Protein AF-A0ABD5WTS0-F1 (afdb_monomer_lite)

Structure (mmCIF, N/CA/C/O backbone):
data_AF-A0ABD5WTS0-F1
#
_entry.id   AF-A0ABD5WTS0-F1
#
loop_
_atom_site.group_PDB
_atom_site.id
_atom_site.type_symbol
_atom_site.label_atom_id
_atom_site.label_alt_id
_atom_site.label_comp_id
_atom_site.label_asym_id
_atom_site.label_entity_id
_atom_site.label_seq_id
_atom_site.pdbx_PDB_ins_code
_atom_site.Cartn_x
_atom_site.Cartn_y
_atom_site.Cartn_z
_atom_site.occupancy
_atom_site.B_iso_or_equiv
_atom_site.auth_seq_id
_atom_site.auth_comp_id
_atom_site.auth_asym_id
_atom_site.auth_atom_id
_atom_site.pdbx_PDB_model_num
ATOM 1 N N . MET A 1 1 ? 10.967 12.798 6.039 1.00 61.91 1 MET A N 1
ATOM 2 C CA . MET A 1 1 ? 12.310 13.174 6.539 1.00 61.91 1 MET A CA 1
ATOM 3 C C . MET A 1 1 ? 13.385 12.211 6.037 1.00 61.91 1 MET A C 1
ATOM 5 O O . MET A 1 1 ? 14.253 12.663 5.308 1.00 61.91 1 MET A O 1
ATOM 9 N N . ALA A 1 2 ? 13.299 10.900 6.314 1.00 87.00 2 ALA A N 1
ATOM 10 C CA . ALA A 1 2 ? 14.307 9.925 5.864 1.00 87.00 2 ALA A CA 1
ATOM 11 C C . ALA A 1 2 ? 14.497 9.860 4.331 1.00 87.00 2 ALA A C 1
ATOM 13 O O . ALA A 1 2 ? 15.627 9.928 3.864 1.00 87.00 2 ALA A O 1
ATOM 14 N N . THR A 1 3 ? 13.413 9.814 3.544 1.00 90.50 3 THR A N 1
ATOM 15 C CA . THR A 1 3 ? 13.486 9.754 2.068 1.00 90.50 3 THR A CA 1
ATOM 16 C C . THR A 1 3 ? 14.185 10.970 1.462 1.00 90.50 3 THR A C 1
ATOM 18 O O . THR A 1 3 ? 15.009 10.817 0.572 1.00 90.50 3 THR A O 1
ATOM 21 N N . GLY A 1 4 ? 13.911 12.172 1.983 1.00 88.31 4 GLY A N 1
ATOM 22 C CA . GLY A 1 4 ? 14.563 13.400 1.519 1.00 88.31 4 GLY A CA 1
ATOM 23 C C . GLY A 1 4 ? 16.052 13.443 1.865 1.00 88.31 4 GLY A C 1
ATOM 24 O O . GLY A 1 4 ? 16.862 13.825 1.029 1.00 88.31 4 GLY A O 1
ATOM 25 N N . ALA A 1 5 ? 16.426 12.984 3.065 1.00 90.56 5 ALA A N 1
ATOM 26 C CA . ALA A 1 5 ? 17.831 12.863 3.453 1.00 90.56 5 ALA A CA 1
ATOM 27 C C . ALA A 1 5 ? 18.580 11.847 2.572 1.00 90.56 5 ALA A C 1
ATOM 29 O O . ALA A 1 5 ? 19.675 12.136 2.099 1.00 90.56 5 ALA A O 1
ATOM 30 N N . ALA A 1 6 ? 17.971 10.688 2.298 1.00 92.12 6 ALA A N 1
ATOM 31 C CA . ALA A 1 6 ? 18.538 9.693 1.391 1.00 92.12 6 ALA A CA 1
ATOM 32 C C . ALA A 1 6 ? 18.677 10.238 -0.039 1.00 92.12 6 ALA A C 1
ATOM 34 O O . ALA A 1 6 ? 19.710 10.039 -0.671 1.00 92.12 6 ALA A O 1
ATOM 35 N N . ALA A 1 7 ? 17.673 10.973 -0.527 1.00 91.75 7 ALA A N 1
ATOM 36 C CA . ALA A 1 7 ? 17.703 11.578 -1.852 1.00 91.75 7 ALA A CA 1
ATOM 37 C C . ALA A 1 7 ? 18.824 12.624 -1.988 1.00 91.75 7 ALA A C 1
ATOM 39 O O . ALA A 1 7 ? 19.522 12.628 -2.998 1.00 91.75 7 ALA A O 1
ATOM 40 N N . ALA A 1 8 ? 19.060 13.441 -0.955 1.00 91.31 8 ALA A N 1
ATOM 41 C CA . ALA A 1 8 ? 20.129 14.444 -0.941 1.00 91.31 8 ALA A CA 1
ATOM 42 C C . ALA A 1 8 ? 21.546 13.844 -1.011 1.00 91.31 8 ALA A C 1
ATOM 44 O O . ALA A 1 8 ? 22.468 14.504 -1.480 1.00 91.31 8 ALA A O 1
ATOM 45 N N . LEU A 1 9 ? 21.720 12.603 -0.547 1.00 93.69 9 LEU A N 1
ATOM 46 C CA . LEU A 1 9 ? 22.990 11.869 -0.600 1.00 93.69 9 LEU A CA 1
ATOM 47 C C . LEU A 1 9 ? 23.112 10.976 -1.844 1.00 93.69 9 LEU A C 1
ATOM 49 O O . LEU A 1 9 ? 24.156 10.365 -2.068 1.00 93.69 9 LEU A O 1
ATOM 53 N N . SER A 1 10 ? 22.042 10.856 -2.628 1.00 92.31 10 SER A N 1
ATOM 54 C CA . SER A 1 10 ? 21.986 9.970 -3.786 1.00 92.31 10 SER A CA 1
ATOM 55 C C . SER A 1 10 ? 22.434 10.680 -5.069 1.00 92.31 10 SER A C 1
ATOM 57 O O . SER A 1 10 ? 22.252 11.890 -5.192 1.00 92.31 10 SER A O 1
ATOM 59 N N . PRO A 1 11 ? 22.933 9.943 -6.077 1.00 95.38 11 PRO A N 1
ATOM 60 C CA . PRO A 1 11 ? 23.256 10.499 -7.393 1.00 95.38 11 PRO A CA 1
ATOM 61 C C . PRO A 1 11 ? 22.009 10.735 -8.275 1.00 95.38 11 PRO A C 1
ATOM 63 O O . PRO A 1 11 ? 22.113 10.732 -9.500 1.00 95.38 11 PRO A O 1
ATOM 66 N N . LEU A 1 12 ? 20.818 10.881 -7.684 1.00 93.94 12 LEU A N 1
ATOM 67 C CA . LEU A 1 12 ? 19.570 11.076 -8.423 1.00 93.94 12 LEU A CA 1
ATOM 68 C C . LEU A 1 12 ? 19.464 12.495 -8.985 1.00 93.94 12 LEU A C 1
ATOM 70 O O . LEU A 1 12 ? 19.932 13.464 -8.385 1.00 93.94 12 LEU A O 1
ATOM 74 N N . ALA A 1 13 ? 18.768 12.626 -10.115 1.00 95.69 13 ALA A N 1
ATOM 75 C CA . ALA A 1 13 ? 18.389 13.934 -10.624 1.00 95.69 13 ALA A CA 1
ATOM 76 C C . ALA A 1 13 ? 17.492 14.664 -9.597 1.00 95.69 13 ALA A C 1
ATOM 78 O O . ALA A 1 13 ? 16.657 14.024 -8.946 1.00 95.69 13 ALA A O 1
ATOM 79 N N . PRO A 1 14 ? 17.592 16.003 -9.465 1.00 93.75 14 PRO A N 1
ATOM 80 C CA . PRO A 1 14 ? 16.789 16.760 -8.501 1.00 93.75 14 PRO A CA 1
ATOM 81 C C . PRO A 1 14 ? 15.278 16.552 -8.663 1.00 93.75 14 PRO A C 1
ATOM 83 O O . PRO A 1 14 ? 14.543 16.527 -7.678 1.00 93.75 14 PRO A O 1
ATOM 86 N N . THR A 1 15 ? 14.811 16.368 -9.899 1.00 95.12 15 THR A N 1
ATOM 87 C CA . THR A 1 15 ? 13.405 16.088 -10.215 1.00 95.12 15 THR A CA 1
ATOM 88 C C . THR A 1 15 ? 12.934 14.769 -9.613 1.00 95.12 15 THR A C 1
ATOM 90 O O . THR A 1 15 ? 11.871 14.727 -8.995 1.00 95.12 15 THR A O 1
ATOM 93 N N . ASP A 1 16 ? 13.743 13.716 -9.720 1.00 94.12 16 ASP A N 1
ATOM 94 C CA . ASP A 1 16 ? 13.411 12.383 -9.211 1.00 94.12 16 ASP A CA 1
ATOM 95 C C . ASP A 1 16 ? 13.475 12.359 -7.682 1.00 94.12 16 ASP A C 1
ATOM 97 O O . ASP A 1 16 ? 12.587 11.820 -7.020 1.00 94.12 16 ASP A O 1
ATOM 101 N N . ALA A 1 17 ? 14.483 13.023 -7.110 1.00 94.94 17 ALA A N 1
ATOM 102 C CA . ALA A 1 17 ? 14.619 13.217 -5.670 1.00 94.94 17 ALA A CA 1
ATOM 103 C C . ALA A 1 17 ? 13.392 13.924 -5.065 1.00 94.94 17 ALA A C 1
ATOM 105 O O . ALA A 1 17 ? 12.843 13.477 -4.048 1.00 94.94 17 ALA A O 1
ATOM 106 N N . LEU A 1 18 ? 12.929 15.005 -5.704 1.00 94.50 18 LEU A N 1
ATOM 107 C CA . LEU A 1 18 ? 11.728 15.731 -5.291 1.00 94.50 18 LEU A CA 1
ATOM 108 C C . LEU A 1 18 ? 10.471 14.873 -5.446 1.00 94.50 18 LEU A C 1
ATOM 110 O O . LEU A 1 18 ? 9.673 14.799 -4.509 1.00 94.50 18 LEU A O 1
ATOM 114 N N . ALA A 1 19 ? 10.314 14.188 -6.581 1.00 94.69 19 ALA A N 1
ATOM 115 C CA . ALA A 1 19 ? 9.164 13.328 -6.842 1.00 94.69 19 ALA A CA 1
ATOM 116 C C . ALA A 1 19 ? 9.054 12.195 -5.811 1.00 94.69 19 ALA A C 1
ATOM 118 O O . ALA A 1 19 ? 7.988 11.996 -5.230 1.00 94.69 19 ALA A O 1
ATOM 119 N N . LEU A 1 20 ? 10.156 11.501 -5.512 1.00 93.12 20 LEU A N 1
ATOM 120 C CA . LEU A 1 20 ? 10.192 10.433 -4.507 1.00 93.12 20 LEU A CA 1
ATOM 121 C C . LEU A 1 20 ? 9.915 10.957 -3.096 1.00 93.12 20 LEU A C 1
ATOM 123 O O . LEU A 1 20 ? 9.205 10.313 -2.320 1.00 93.12 20 LEU A O 1
ATOM 127 N N . THR A 1 21 ? 10.434 12.138 -2.760 1.00 95.25 21 THR A N 1
ATOM 128 C CA . THR A 1 21 ? 10.180 12.765 -1.456 1.00 95.25 21 THR A CA 1
ATOM 129 C C . THR A 1 21 ? 8.706 13.140 -1.300 1.00 95.25 21 THR A C 1
ATOM 131 O O . THR A 1 21 ? 8.100 12.826 -0.271 1.00 95.25 21 THR A O 1
ATOM 134 N N . ALA A 1 22 ? 8.109 13.753 -2.325 1.00 95.62 22 ALA A N 1
ATOM 135 C CA . ALA A 1 22 ? 6.695 14.113 -2.338 1.00 95.62 22 ALA A CA 1
ATOM 136 C C . ALA A 1 22 ? 5.796 12.867 -2.307 1.00 95.62 22 ALA A C 1
ATOM 138 O O . ALA A 1 22 ? 4.889 12.784 -1.478 1.00 95.62 22 ALA A O 1
ATOM 139 N N . ALA A 1 23 ? 6.089 11.863 -3.137 1.00 94.25 23 ALA A N 1
ATOM 140 C CA . ALA A 1 23 ? 5.370 10.592 -3.149 1.00 94.25 23 ALA A CA 1
ATOM 141 C C . ALA A 1 23 ? 5.435 9.895 -1.784 1.00 94.25 23 ALA A C 1
ATOM 143 O O . ALA A 1 23 ? 4.421 9.417 -1.285 1.00 94.25 23 ALA A O 1
ATOM 144 N N . SER A 1 24 ? 6.600 9.898 -1.130 1.00 94.50 24 SER A N 1
ATOM 145 C CA . SER A 1 24 ? 6.756 9.349 0.217 1.00 94.50 24 SER A CA 1
ATOM 146 C C . SER A 1 24 ? 5.878 10.070 1.243 1.00 94.50 24 SER A C 1
ATOM 148 O O . SER A 1 24 ? 5.238 9.404 2.055 1.00 94.50 24 SER A O 1
ATOM 150 N N . ALA A 1 25 ? 5.796 11.404 1.197 1.00 95.56 25 ALA A N 1
ATOM 151 C CA . ALA A 1 25 ? 4.914 12.167 2.079 1.00 95.56 25 ALA A CA 1
ATOM 152 C C . ALA A 1 25 ? 3.431 11.844 1.826 1.00 95.56 25 ALA A C 1
ATOM 154 O O . ALA A 1 25 ? 2.677 11.619 2.774 1.00 95.56 25 ALA A O 1
ATOM 155 N N . LEU A 1 26 ? 3.026 11.749 0.556 1.00 95.94 26 LEU A N 1
ATOM 156 C CA . LEU A 1 26 ? 1.666 11.366 0.179 1.00 95.94 26 LEU A CA 1
ATOM 157 C C . LEU A 1 26 ? 1.319 9.952 0.654 1.00 95.94 26 LEU A C 1
ATOM 159 O O . LEU A 1 26 ? 0.237 9.748 1.194 1.00 95.94 26 LEU A O 1
ATOM 163 N N . LEU A 1 27 ? 2.238 8.992 0.529 1.00 95.69 27 LEU A N 1
ATOM 164 C CA . LEU A 1 27 ? 2.030 7.620 0.998 1.00 95.69 27 LEU A CA 1
ATOM 165 C C . LEU A 1 27 ? 1.894 7.527 2.522 1.00 95.69 27 LEU A C 1
ATOM 167 O O . LEU A 1 27 ? 1.158 6.670 3.004 1.00 95.69 27 LEU A O 1
ATOM 171 N N . VAL A 1 28 ? 2.541 8.412 3.289 1.00 96.31 28 VAL A N 1
ATOM 172 C CA . VAL A 1 28 ? 2.316 8.497 4.743 1.00 96.31 28 VAL A CA 1
ATOM 173 C C . VAL A 1 28 ? 0.873 8.908 5.034 1.00 96.31 28 VAL A C 1
ATOM 175 O O . VAL A 1 28 ? 0.212 8.255 5.838 1.00 96.31 28 VAL A O 1
ATOM 178 N N . VAL A 1 29 ? 0.362 9.938 4.352 1.00 96.94 29 VAL A N 1
ATOM 179 C CA . VAL A 1 29 ? -1.041 10.371 4.489 1.00 96.94 29 VAL A CA 1
ATOM 180 C C . VAL A 1 29 ? -2.001 9.275 4.018 1.00 96.94 29 VAL A C 1
ATOM 182 O O . VAL A 1 29 ? -3.004 8.988 4.662 1.00 96.94 29 VAL A O 1
ATOM 185 N N . ALA A 1 30 ? -1.684 8.613 2.911 1.00 97.31 30 ALA A N 1
ATOM 186 C CA . ALA A 1 30 ? -2.483 7.516 2.388 1.00 97.31 30 ALA A CA 1
ATOM 187 C C . ALA A 1 30 ? -2.549 6.349 3.394 1.00 97.31 30 ALA A C 1
ATOM 189 O O . ALA A 1 30 ? -3.625 5.818 3.669 1.00 97.31 30 ALA A O 1
ATOM 190 N N . GLY A 1 31 ? -1.414 6.006 4.010 1.00 97.31 31 GLY A N 1
ATOM 191 C CA . GLY A 1 31 ? -1.322 4.995 5.060 1.00 97.31 31 GLY A CA 1
ATOM 192 C C . GLY A 1 31 ? -2.149 5.347 6.297 1.00 97.31 31 GLY A C 1
ATOM 193 O O . GLY A 1 31 ? -2.890 4.498 6.791 1.00 97.31 31 GLY A O 1
ATOM 194 N N . THR A 1 32 ? -2.109 6.597 6.772 1.00 96.81 32 THR A N 1
ATOM 195 C CA . THR A 1 32 ? -2.931 7.002 7.928 1.00 96.81 32 THR A CA 1
ATOM 196 C C . THR A 1 32 ? -4.424 6.897 7.629 1.00 96.81 32 THR A C 1
ATOM 198 O O . THR A 1 32 ? -5.174 6.387 8.459 1.00 96.81 32 THR A O 1
ATOM 201 N N . VAL A 1 33 ? -4.861 7.296 6.432 1.00 97.62 33 VAL A N 1
ATOM 202 C CA . VAL A 1 33 ? -6.263 7.160 6.006 1.00 97.62 33 VAL A CA 1
ATOM 203 C C . VAL A 1 33 ? -6.669 5.6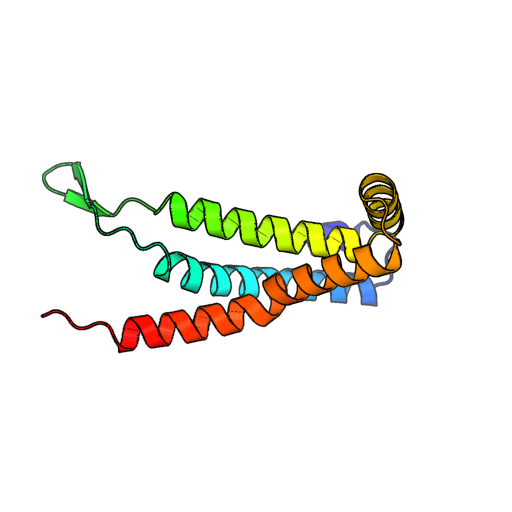87 5.880 1.00 97.62 33 VAL A C 1
ATOM 205 O O . VAL A 1 33 ? -7.748 5.303 6.333 1.00 97.62 33 VAL A O 1
ATOM 208 N N . LEU A 1 34 ? -5.800 4.835 5.329 1.00 97.88 34 LEU A N 1
ATOM 209 C CA . LEU A 1 34 ? -6.035 3.391 5.269 1.00 97.88 34 LEU A CA 1
ATOM 210 C C . LEU A 1 34 ? -6.204 2.789 6.675 1.00 97.88 34 LEU A C 1
ATOM 212 O O . LEU A 1 34 ? -7.108 1.980 6.893 1.00 97.88 34 LEU A O 1
ATOM 216 N N . ALA A 1 35 ? -5.381 3.217 7.638 1.00 96.75 35 ALA A N 1
ATOM 217 C CA . ALA A 1 35 ? -5.446 2.751 9.021 1.00 96.75 35 ALA A CA 1
ATOM 218 C C . ALA A 1 35 ? -6.802 3.046 9.683 1.00 96.75 35 ALA A C 1
ATOM 220 O O . ALA A 1 35 ? -7.284 2.218 10.456 1.00 96.75 35 ALA A O 1
ATOM 221 N N . VAL A 1 36 ? -7.447 4.172 9.348 1.00 95.44 36 VAL A N 1
ATOM 222 C CA . VAL A 1 36 ? -8.794 4.507 9.848 1.00 95.44 36 VAL A CA 1
ATOM 223 C C . VAL A 1 36 ? -9.798 3.427 9.453 1.00 95.44 36 VAL A C 1
ATOM 225 O O . VAL A 1 36 ? -10.487 2.885 10.315 1.00 95.44 36 VAL A O 1
ATOM 228 N N . GLY A 1 37 ? -9.856 3.055 8.170 1.00 94.94 37 GLY A N 1
ATOM 229 C CA . GLY A 1 37 ? -10.791 2.021 7.720 1.00 94.94 37 GLY A CA 1
ATOM 230 C C . GLY A 1 37 ? -10.469 0.637 8.280 1.00 94.94 37 GLY A C 1
ATOM 231 O O . GLY A 1 37 ? -11.382 -0.074 8.694 1.00 94.94 37 GLY A O 1
ATOM 232 N N . VAL A 1 38 ? -9.187 0.272 8.383 1.00 96.19 38 VAL A N 1
ATOM 233 C CA . VAL A 1 38 ? -8.784 -0.998 9.016 1.00 96.19 38 VAL A CA 1
ATOM 234 C C . VAL A 1 38 ? -9.175 -1.030 10.500 1.00 96.19 38 VAL A C 1
ATOM 236 O O . VAL A 1 38 ? -9.656 -2.052 10.987 1.00 96.19 38 VAL A O 1
ATOM 239 N N . GLY A 1 39 ? -9.029 0.088 11.215 1.00 93.94 39 GLY A N 1
ATOM 240 C CA . GLY A 1 39 ? -9.452 0.214 12.610 1.00 93.94 39 GLY A CA 1
ATOM 241 C C . GLY A 1 39 ? -10.960 0.030 12.789 1.00 93.94 39 GLY A C 1
ATOM 242 O O . GLY A 1 39 ? -11.383 -0.663 13.713 1.00 93.94 39 GLY A O 1
ATOM 243 N N . VAL A 1 40 ? -11.764 0.576 11.871 1.00 94.00 40 VAL A N 1
ATOM 244 C CA . VAL A 1 40 ? -13.225 0.386 11.863 1.00 94.00 40 VAL A CA 1
ATOM 245 C C . VAL A 1 40 ? -1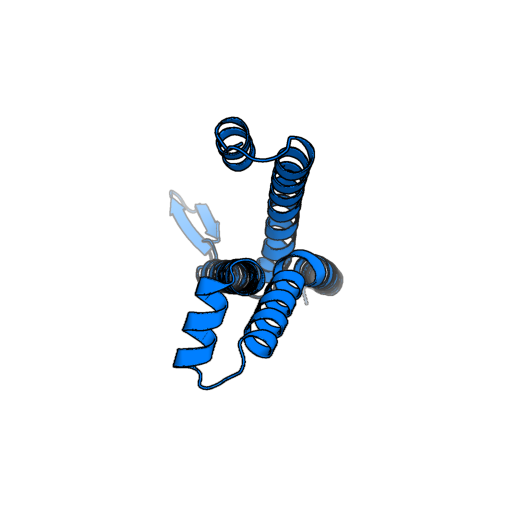3.614 -1.050 11.479 1.00 94.00 40 VAL A C 1
ATOM 247 O O . VAL A 1 40 ? -14.646 -1.539 11.931 1.00 94.00 40 VAL A O 1
ATOM 250 N N . LEU A 1 41 ? -12.796 -1.750 10.681 1.00 93.62 41 LEU A N 1
ATOM 251 C CA . LEU A 1 41 ? -13.035 -3.144 10.277 1.00 93.62 41 LEU A CA 1
ATOM 252 C C . LEU A 1 41 ? -12.763 -4.144 11.402 1.00 93.62 41 LEU A C 1
ATOM 254 O O . LEU A 1 41 ? -13.462 -5.149 11.511 1.00 93.62 41 LEU A O 1
ATOM 258 N N . PHE A 1 42 ? -11.785 -3.852 12.257 1.00 92.50 42 PHE A N 1
ATOM 259 C CA . PHE A 1 42 ? -11.407 -4.699 13.388 1.00 92.50 42 PHE A CA 1
ATOM 260 C C . PHE A 1 42 ? -11.555 -3.954 14.725 1.00 92.50 42 PHE A C 1
ATOM 262 O O . PHE A 1 42 ? -10.553 -3.782 15.443 1.00 92.50 42 PHE A O 1
ATOM 269 N N . PRO A 1 43 ? -12.780 -3.509 15.077 1.00 89.38 43 PRO A N 1
ATOM 270 C CA . PRO A 1 43 ? -13.013 -2.738 16.286 1.00 89.38 43 PRO A CA 1
ATOM 271 C C . PRO A 1 43 ? -12.791 -3.613 17.522 1.00 89.38 43 PRO A C 1
ATOM 273 O O . PRO A 1 43 ? -13.062 -4.815 17.524 1.00 89.38 43 PRO A O 1
ATOM 276 N N . ARG A 1 44 ? -12.300 -3.003 18.601 1.00 87.69 44 ARG A N 1
ATOM 277 C CA . ARG A 1 44 ? -12.141 -3.666 19.896 1.00 87.69 44 ARG A CA 1
ATOM 278 C C . ARG A 1 44 ? -12.955 -2.917 20.938 1.00 87.69 44 ARG A C 1
ATOM 280 O O . ARG A 1 44 ? -12.644 -1.775 21.244 1.00 87.69 44 ARG A O 1
ATOM 287 N N . PHE A 1 45 ? -13.970 -3.588 21.476 1.00 85.06 45 PHE A N 1
ATOM 288 C CA . PHE A 1 45 ? -14.896 -3.015 22.460 1.00 85.06 45 PHE A CA 1
ATOM 289 C C . PHE A 1 45 ? -14.572 -3.405 23.906 1.00 85.06 45 PHE A C 1
ATOM 291 O O . PHE A 1 45 ? -15.100 -2.811 24.834 1.00 85.06 45 PHE A O 1
ATOM 298 N N . GLY A 1 46 ? -13.692 -4.391 24.108 1.00 85.38 46 GLY A N 1
ATOM 299 C CA . GLY A 1 46 ? -13.291 -4.818 25.446 1.00 85.38 46 GLY A CA 1
ATOM 300 C C . GLY A 1 46 ? -12.410 -3.780 26.138 1.00 85.38 46 GLY A C 1
ATOM 301 O O . GLY A 1 46 ? -11.387 -3.359 25.584 1.00 85.38 46 GLY A O 1
ATOM 302 N N . THR A 1 47 ? -12.783 -3.425 27.359 1.00 87.81 47 THR A N 1
ATOM 303 C CA . THR A 1 47 ? -11.997 -2.593 28.266 1.00 87.81 47 THR A CA 1
ATOM 304 C C . THR A 1 47 ? -11.198 -3.456 29.239 1.00 87.81 47 THR A C 1
ATOM 306 O O . THR A 1 47 ? -11.500 -4.628 29.470 1.00 87.81 47 THR A O 1
ATOM 309 N N . VAL A 1 48 ? -10.115 -2.896 29.765 1.00 89.56 48 VAL A N 1
ATOM 310 C CA . VAL A 1 48 ? -9.350 -3.480 30.870 1.00 89.56 48 VAL A CA 1
ATOM 311 C C . VAL A 1 48 ? -9.166 -2.424 31.951 1.00 89.56 48 VAL A C 1
ATOM 313 O O . VAL A 1 48 ? -8.913 -1.257 31.639 1.00 89.56 48 VAL A O 1
ATOM 316 N N . GLU A 1 49 ? -9.297 -2.824 33.213 1.00 90.81 49 GLU A N 1
ATOM 317 C CA . GLU A 1 49 ? -9.018 -1.945 34.346 1.00 90.81 49 GLU A CA 1
ATOM 318 C C . GLU A 1 49 ? -7.502 -1.771 34.497 1.00 90.81 49 GLU A C 1
ATOM 320 O O . GLU A 1 49 ? -6.754 -2.746 34.578 1.00 90.81 49 GLU A O 1
ATOM 325 N N . VAL A 1 50 ? -7.040 -0.520 34.507 1.00 89.31 50 VAL A N 1
ATOM 326 C CA . VAL A 1 50 ? -5.613 -0.190 34.629 1.00 89.31 50 VAL A CA 1
ATOM 327 C C . VAL A 1 50 ? -5.264 0.185 36.069 1.00 89.31 50 VAL A C 1
ATOM 329 O O . VAL A 1 50 ? -4.286 -0.318 36.615 1.00 89.31 50 VAL A O 1
ATOM 332 N N . PHE A 1 51 ? -6.044 1.075 36.696 1.00 90.38 51 PHE A N 1
ATOM 333 C CA . PHE A 1 51 ? -5.839 1.494 38.089 1.00 90.38 51 PHE A CA 1
ATOM 334 C C . PHE A 1 51 ? -7.074 2.209 38.652 1.00 90.38 51 PHE A C 1
ATOM 336 O O . PHE A 1 51 ? -7.613 3.084 37.977 1.00 90.38 51 PHE A O 1
ATOM 343 N N . ARG A 1 52 ? -7.470 1.908 39.900 1.00 82.94 52 ARG A N 1
ATOM 344 C CA . ARG A 1 52 ? -8.577 2.570 40.632 1.00 82.94 52 ARG A CA 1
ATOM 345 C C . ARG A 1 52 ? -9.852 2.739 39.788 1.00 82.94 52 ARG A C 1
ATOM 347 O O . ARG A 1 52 ? -10.284 3.867 39.552 1.00 82.94 52 ARG A O 1
ATOM 354 N N . SER A 1 53 ? -10.426 1.637 39.307 1.00 86.00 53 SER A N 1
ATOM 355 C CA . SER A 1 53 ? -11.666 1.639 38.513 1.00 86.00 53 SER A CA 1
ATOM 356 C C . SER A 1 53 ? -11.578 2.445 37.210 1.00 86.00 53 SER A C 1
ATOM 358 O O . SER A 1 53 ? -12.593 2.864 36.657 1.00 86.00 53 SER A O 1
ATOM 360 N N . ARG A 1 54 ? -10.360 2.681 36.702 1.00 88.88 54 ARG A N 1
ATOM 361 C CA . ARG A 1 54 ? -10.136 3.309 35.400 1.00 88.88 54 ARG A CA 1
ATOM 362 C C . ARG A 1 54 ? -10.026 2.243 34.327 1.00 88.88 54 ARG A C 1
ATOM 364 O O . ARG A 1 54 ? -9.044 1.502 34.279 1.00 88.88 54 ARG A O 1
ATOM 371 N N . GLU A 1 55 ? -11.011 2.225 33.448 1.00 91.75 55 GLU A N 1
ATOM 372 C CA . GLU A 1 55 ? -11.063 1.339 32.295 1.00 91.75 55 GLU A CA 1
ATOM 373 C C . GLU A 1 55 ? -10.470 1.994 31.045 1.00 91.75 55 GLU A C 1
ATOM 375 O O . GLU A 1 55 ? -10.669 3.183 30.786 1.00 91.75 55 GLU A O 1
ATOM 380 N N . VAL A 1 56 ? -9.726 1.210 30.261 1.00 91.69 56 VAL A N 1
ATOM 381 C CA . VAL A 1 56 ? -9.188 1.627 28.960 1.00 91.69 56 VAL A CA 1
ATOM 382 C C . VAL A 1 56 ? -9.444 0.541 27.925 1.00 91.69 56 VAL A C 1
ATOM 384 O O . VAL A 1 56 ? -9.214 -0.644 28.166 1.00 91.69 56 VAL A O 1
ATOM 387 N N . THR A 1 57 ? -9.872 0.947 26.734 1.00 89.25 57 THR A N 1
ATOM 388 C CA . THR A 1 57 ? -9.957 0.072 25.566 1.00 89.25 57 THR A CA 1
ATOM 389 C C . THR A 1 57 ? -8.558 -0.162 25.009 1.00 89.25 57 THR A C 1
ATOM 391 O O . THR A 1 57 ? -7.896 0.750 24.513 1.00 89.25 57 THR A O 1
ATOM 394 N N . MET A 1 58 ? -8.077 -1.400 25.106 1.00 91.00 58 MET A N 1
ATOM 395 C CA . MET A 1 58 ? -6.771 -1.760 24.555 1.00 91.00 58 MET A CA 1
ATOM 396 C C . MET A 1 58 ? -6.770 -1.644 23.022 1.00 91.00 58 MET A C 1
ATOM 398 O O . MET A 1 58 ? -7.780 -1.961 22.389 1.00 91.00 58 MET A O 1
ATOM 402 N N . PRO A 1 59 ? -5.629 -1.310 22.392 1.00 88.75 59 PRO A N 1
ATOM 403 C CA . PRO A 1 59 ? -5.509 -1.338 20.939 1.00 88.75 59 PRO A CA 1
ATOM 404 C C . PRO A 1 59 ? -5.841 -2.717 20.345 1.00 88.75 59 PRO A C 1
ATOM 406 O O . PRO A 1 59 ? -5.575 -3.773 20.940 1.00 88.75 59 PRO A O 1
ATOM 409 N N . SER A 1 60 ? -6.427 -2.722 19.148 1.00 94.25 60 SER A N 1
ATOM 410 C CA . SER A 1 60 ? -6.751 -3.948 18.415 1.00 94.25 60 SER A CA 1
ATOM 411 C C . SER A 1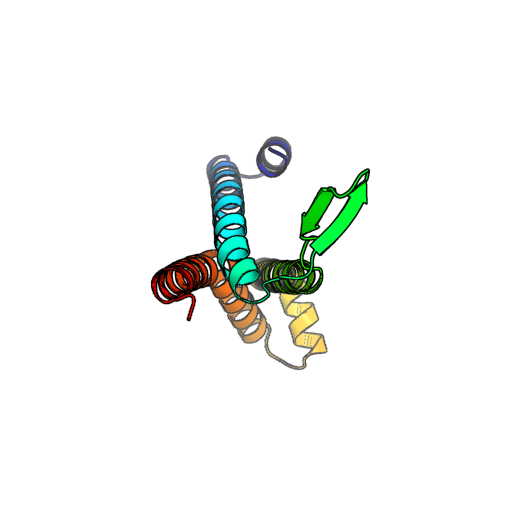 60 ? -5.491 -4.540 17.774 1.00 94.25 60 SER A C 1
ATOM 413 O O . SER A 1 60 ? -4.943 -3.987 16.821 1.00 94.25 60 SER A O 1
ATOM 415 N N . LYS A 1 61 ? -5.033 -5.695 18.280 1.00 94.62 61 LYS A N 1
ATOM 416 C CA . LYS A 1 61 ? -3.907 -6.441 17.684 1.00 94.62 61 LYS A CA 1
ATOM 417 C C . LYS A 1 61 ? -4.236 -6.914 16.263 1.00 94.62 61 LYS A C 1
ATOM 419 O O . LYS A 1 61 ? -3.356 -6.921 15.410 1.00 94.62 61 LYS A O 1
ATOM 424 N N . GLY A 1 62 ? -5.500 -7.269 16.014 1.00 95.25 62 GLY A N 1
ATOM 425 C CA . GLY A 1 62 ? -5.987 -7.663 14.691 1.00 95.25 62 GLY A CA 1
ATOM 426 C C . GLY A 1 62 ? -5.946 -6.508 13.693 1.00 95.25 62 GLY A C 1
ATOM 427 O O . GLY A 1 62 ? -5.430 -6.683 12.594 1.00 95.25 62 GLY A O 1
ATOM 428 N N . ALA A 1 63 ? -6.387 -5.310 14.101 1.00 95.38 63 ALA A N 1
ATOM 429 C CA . ALA A 1 63 ? -6.289 -4.116 13.259 1.00 95.38 63 ALA A CA 1
ATOM 430 C C . ALA A 1 63 ? -4.830 -3.788 12.914 1.00 95.38 63 ALA A C 1
ATOM 432 O O . ALA A 1 63 ? -4.515 -3.520 11.757 1.00 95.38 63 ALA A O 1
ATOM 433 N N . PHE A 1 64 ? -3.933 -3.864 13.905 1.00 96.25 64 PHE A N 1
ATOM 434 C CA . PHE A 1 64 ? -2.503 -3.664 13.680 1.00 96.25 64 PHE A CA 1
ATOM 435 C C . PHE A 1 64 ? -1.945 -4.677 12.674 1.00 96.25 64 PHE A C 1
ATOM 437 O O . PHE A 1 64 ? -1.354 -4.274 11.678 1.00 96.25 64 PHE A O 1
ATOM 444 N N . ALA A 1 65 ? -2.191 -5.974 12.882 1.00 97.69 65 ALA A N 1
ATOM 445 C CA . ALA A 1 65 ? -1.707 -7.022 11.987 1.00 97.69 65 ALA A CA 1
ATOM 446 C C . ALA A 1 65 ? -2.243 -6.856 10.555 1.00 97.69 65 ALA A C 1
ATOM 448 O O . ALA A 1 65 ? -1.468 -6.919 9.602 1.00 97.69 65 ALA A O 1
ATOM 449 N N . ALA A 1 66 ? -3.542 -6.588 10.394 1.00 97.31 66 ALA A N 1
ATOM 450 C CA . ALA A 1 66 ? -4.155 -6.376 9.086 1.00 97.31 66 ALA A CA 1
ATOM 451 C C . ALA A 1 66 ? -3.564 -5.152 8.366 1.00 97.31 66 ALA A C 1
ATOM 453 O O . ALA A 1 66 ? -3.223 -5.236 7.186 1.00 97.31 66 ALA A O 1
ATOM 454 N N . TYR A 1 67 ? -3.383 -4.038 9.080 1.00 97.75 67 TYR A N 1
ATOM 455 C CA . TYR A 1 67 ? -2.759 -2.835 8.534 1.00 97.75 67 TYR A CA 1
ATOM 456 C C . TYR A 1 67 ? -1.304 -3.087 8.120 1.00 97.75 67 TYR A C 1
ATOM 458 O O . TYR A 1 67 ? -0.906 -2.735 7.010 1.00 97.75 67 TYR A O 1
ATOM 466 N N . SER A 1 68 ? -0.521 -3.752 8.974 1.00 98.25 68 SER A N 1
ATOM 467 C CA . SER A 1 68 ? 0.868 -4.104 8.677 1.00 98.25 68 SER A CA 1
ATOM 468 C C . SER A 1 68 ? 0.986 -5.020 7.461 1.00 98.25 68 SER A C 1
ATOM 470 O O . SER A 1 68 ? 1.843 -4.781 6.615 1.00 98.25 68 SER A O 1
ATOM 472 N N . LEU A 1 69 ? 0.121 -6.031 7.334 1.00 98.19 69 LEU A N 1
ATOM 473 C CA . LEU A 1 69 ? 0.103 -6.922 6.171 1.00 98.19 69 LEU A CA 1
ATOM 474 C C . LEU A 1 69 ? -0.282 -6.180 4.889 1.00 98.19 69 LEU A C 1
ATOM 476 O O . LEU A 1 69 ? 0.341 -6.406 3.854 1.00 98.19 69 LEU A O 1
ATOM 480 N N . ALA A 1 70 ? -1.257 -5.269 4.955 1.00 97.62 70 ALA A N 1
ATOM 481 C CA . ALA A 1 70 ? -1.632 -4.444 3.812 1.00 97.62 70 ALA A CA 1
ATOM 482 C C . ALA A 1 70 ? -0.457 -3.569 3.352 1.00 97.62 70 ALA A C 1
ATOM 484 O O . ALA A 1 70 ? -0.098 -3.599 2.175 1.00 97.62 70 ALA A O 1
ATOM 485 N N . LEU A 1 71 ? 0.191 -2.851 4.277 1.00 97.94 71 LEU A N 1
ATOM 486 C CA . LEU A 1 71 ? 1.367 -2.036 3.965 1.00 97.94 71 LEU A CA 1
ATOM 487 C C . LEU A 1 71 ? 2.529 -2.869 3.426 1.00 97.94 71 LEU A C 1
ATOM 489 O O . LEU A 1 71 ? 3.173 -2.457 2.463 1.00 97.94 71 LEU A O 1
ATOM 493 N N . LEU A 1 72 ? 2.792 -4.033 4.024 1.00 98.12 72 LEU A N 1
ATOM 494 C CA . LEU A 1 72 ? 3.847 -4.929 3.566 1.00 98.12 72 LEU A CA 1
ATOM 495 C C . LEU A 1 72 ? 3.555 -5.418 2.145 1.00 98.12 72 LEU A C 1
ATOM 497 O O . LEU A 1 72 ? 4.429 -5.335 1.289 1.00 98.12 72 LEU A O 1
ATOM 501 N N . GLY A 1 73 ? 2.325 -5.857 1.869 1.00 97.69 73 GLY A N 1
ATOM 502 C CA . GLY A 1 73 ? 1.908 -6.288 0.537 1.00 97.69 73 GLY A CA 1
ATOM 503 C C . GLY A 1 73 ? 2.018 -5.171 -0.503 1.00 97.69 73 GLY A C 1
ATOM 504 O O . GLY A 1 73 ? 2.559 -5.393 -1.584 1.00 97.69 73 GLY A O 1
A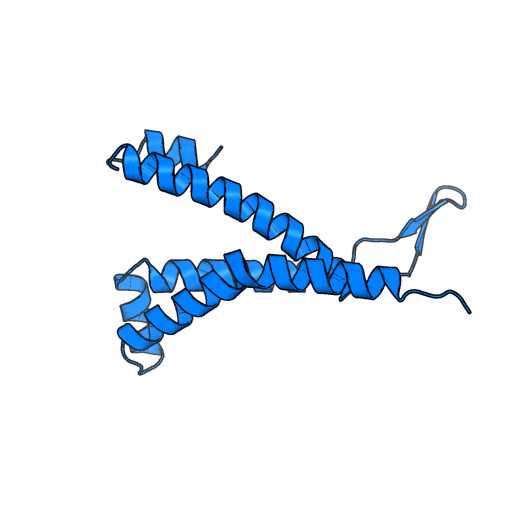TOM 505 N N . GLY A 1 74 ? 1.579 -3.956 -0.165 1.00 97.75 74 GLY A N 1
ATOM 506 C CA . GLY A 1 74 ? 1.714 -2.785 -1.033 1.00 97.75 74 GLY A CA 1
ATOM 507 C C . GLY A 1 74 ? 3.172 -2.388 -1.281 1.00 97.75 74 GLY A C 1
ATOM 508 O O . GLY A 1 74 ? 3.556 -2.137 -2.421 1.00 97.75 74 GLY A O 1
ATOM 509 N N . GLY A 1 75 ? 3.999 -2.378 -0.232 1.00 96.81 75 GLY A N 1
ATOM 510 C CA . GLY A 1 75 ? 5.421 -2.036 -0.309 1.00 96.81 75 GLY A CA 1
ATOM 511 C C . GLY A 1 75 ? 6.243 -3.068 -1.082 1.00 96.81 75 GLY A C 1
ATOM 512 O O . GLY A 1 75 ? 7.037 -2.698 -1.946 1.00 96.81 75 GLY A O 1
ATOM 513 N N . VAL A 1 76 ? 6.012 -4.361 -0.835 1.00 97.06 76 VAL A N 1
ATOM 514 C CA . VAL A 1 76 ? 6.614 -5.455 -1.614 1.00 97.06 76 VAL A CA 1
ATOM 515 C C . VAL A 1 76 ? 6.141 -5.388 -3.063 1.00 97.06 76 VAL A C 1
ATOM 517 O O . VAL A 1 76 ? 6.966 -5.471 -3.968 1.00 97.06 76 VAL A O 1
ATOM 520 N N . GLY A 1 77 ? 4.846 -5.162 -3.302 1.00 97.56 77 GLY A N 1
ATOM 521 C CA . GLY A 1 77 ? 4.307 -4.972 -4.648 1.00 97.56 77 GLY A CA 1
ATOM 522 C C . GLY A 1 77 ? 5.001 -3.830 -5.395 1.00 97.56 77 GLY A C 1
ATOM 523 O O . GLY A 1 77 ? 5.433 -4.012 -6.534 1.00 97.56 77 GLY A O 1
ATOM 524 N N . ALA A 1 78 ? 5.198 -2.687 -4.732 1.00 96.75 78 ALA A N 1
ATOM 525 C CA . ALA A 1 78 ? 5.899 -1.538 -5.302 1.00 96.75 78 ALA A CA 1
ATOM 526 C C . ALA A 1 78 ? 7.364 -1.864 -5.628 1.00 96.75 78 ALA A C 1
ATOM 528 O O . ALA A 1 78 ? 7.838 -1.538 -6.717 1.00 96.75 78 ALA A O 1
ATOM 529 N N . MET A 1 79 ? 8.065 -2.551 -4.720 1.00 96.00 79 MET A N 1
ATOM 530 C CA . MET A 1 79 ? 9.446 -2.992 -4.932 1.00 96.00 79 MET A CA 1
ATOM 531 C C . MET A 1 79 ? 9.552 -3.931 -6.138 1.00 96.00 79 MET A C 1
ATOM 533 O O . MET A 1 79 ? 10.382 -3.708 -7.015 1.00 96.00 79 MET A O 1
ATOM 537 N N . VAL A 1 80 ? 8.686 -4.942 -6.212 1.00 97.00 80 VAL A N 1
ATOM 538 C CA . VAL A 1 80 ? 8.639 -5.905 -7.319 1.00 97.00 80 VAL A CA 1
ATOM 539 C C . VAL A 1 80 ? 8.328 -5.205 -8.645 1.00 97.00 80 VAL A C 1
ATOM 541 O O . VAL A 1 80 ? 8.910 -5.538 -9.670 1.00 97.00 80 VAL A O 1
ATOM 544 N N . ALA A 1 81 ? 7.445 -4.207 -8.652 1.00 97.25 81 ALA A N 1
ATOM 545 C CA . ALA A 1 81 ? 7.113 -3.465 -9.865 1.00 97.25 81 ALA A CA 1
ATOM 546 C C . ALA A 1 81 ? 8.268 -2.579 -10.364 1.00 97.25 81 ALA A C 1
ATOM 548 O O . ALA A 1 81 ? 8.497 -2.471 -11.576 1.00 97.25 81 ALA A O 1
ATOM 549 N N . ALA A 1 82 ? 8.985 -1.941 -9.437 1.00 95.00 82 ALA A N 1
ATOM 550 C CA . ALA A 1 82 ? 9.999 -0.934 -9.739 1.00 95.00 82 ALA A CA 1
ATOM 551 C C . ALA A 1 82 ? 11.403 -1.520 -9.959 1.00 95.00 82 ALA A C 1
ATOM 553 O O . ALA A 1 82 ? 12.157 -0.990 -10.773 1.00 95.00 82 ALA A O 1
ATOM 554 N N . VAL A 1 83 ? 11.757 -2.607 -9.267 1.00 96.00 83 VAL A N 1
ATOM 555 C CA . VAL A 1 83 ? 13.116 -3.165 -9.258 1.00 96.00 83 VAL A CA 1
ATOM 556 C C . VAL A 1 83 ? 13.178 -4.417 -10.129 1.00 96.00 83 VAL A C 1
ATOM 558 O O . VAL A 1 83 ? 12.763 -5.504 -9.731 1.00 96.00 83 VAL A O 1
ATOM 561 N N . GLU A 1 84 ? 13.730 -4.270 -11.332 1.00 95.00 84 GLU A N 1
ATOM 562 C CA . GLU A 1 84 ? 13.785 -5.335 -12.340 1.00 95.00 84 GLU A CA 1
ATOM 563 C C . GLU A 1 84 ? 14.447 -6.643 -11.857 1.00 95.00 84 GLU A C 1
ATOM 565 O O . GLU A 1 84 ? 13.820 -7.692 -12.018 1.00 95.00 84 GLU A O 1
ATOM 570 N N . PRO A 1 85 ? 15.617 -6.631 -11.187 1.00 96.75 85 PRO A N 1
ATOM 571 C CA . PRO A 1 85 ? 16.208 -7.861 -10.652 1.00 96.75 85 PRO A CA 1
ATOM 572 C C . PRO A 1 85 ? 15.299 -8.609 -9.666 1.00 96.75 85 PRO A C 1
ATOM 574 O O . PRO A 1 85 ? 15.280 -9.839 -9.645 1.00 96.75 85 PRO A O 1
ATOM 577 N N . VAL A 1 86 ? 14.513 -7.876 -8.869 1.00 96.12 86 VAL A N 1
ATOM 578 C CA . VAL A 1 86 ? 13.566 -8.468 -7.911 1.00 96.12 86 VAL A CA 1
ATOM 579 C C . VAL A 1 86 ? 12.411 -9.125 -8.661 1.00 96.12 86 VAL A C 1
ATOM 581 O O . VAL A 1 86 ? 12.053 -10.262 -8.359 1.00 96.12 86 VAL A O 1
ATOM 584 N N . ALA A 1 87 ? 11.863 -8.454 -9.676 1.00 96.12 87 ALA A N 1
ATOM 585 C CA . ALA A 1 87 ? 10.826 -9.031 -10.526 1.00 96.12 87 ALA A CA 1
ATOM 586 C C . ALA A 1 87 ? 11.301 -10.291 -11.260 1.00 96.12 87 ALA A C 1
ATOM 588 O O . ALA A 1 87 ? 10.550 -11.261 -11.351 1.00 96.12 87 ALA A O 1
ATOM 589 N N . GLY A 1 88 ? 12.537 -10.281 -11.768 1.00 95.75 88 GLY A N 1
ATOM 590 C CA . GLY A 1 88 ? 13.148 -11.426 -12.440 1.00 95.75 88 GLY A CA 1
ATOM 591 C C . GLY A 1 88 ? 13.295 -12.627 -11.506 1.00 95.75 88 GLY A C 1
ATOM 592 O O . GLY A 1 88 ? 12.886 -13.731 -11.861 1.00 95.75 88 GLY A O 1
ATOM 593 N N . LEU A 1 89 ? 13.785 -12.406 -10.280 1.00 96.25 89 LEU A N 1
ATOM 594 C CA . LEU A 1 89 ? 13.890 -13.450 -9.256 1.00 96.25 89 LEU A CA 1
ATOM 595 C C . LEU A 1 89 ? 12.519 -14.037 -8.895 1.00 96.25 89 LEU A C 1
ATOM 597 O O . LEU A 1 89 ? 12.349 -15.255 -8.885 1.00 96.25 89 LEU A O 1
ATOM 601 N N . VAL A 1 90 ? 11.532 -13.180 -8.623 1.00 95.88 90 VAL A N 1
ATOM 602 C CA . VAL A 1 90 ? 10.171 -13.620 -8.281 1.00 95.88 90 VAL A CA 1
ATOM 603 C C . VAL A 1 90 ? 9.535 -14.378 -9.447 1.00 95.88 90 VAL A C 1
ATOM 605 O O . VAL A 1 90 ? 8.921 -15.419 -9.225 1.00 95.88 90 VAL A O 1
ATOM 608 N N . GLY A 1 91 ? 9.719 -13.908 -10.684 1.00 96.56 91 GLY A N 1
ATOM 609 C CA . GLY A 1 91 ? 9.242 -14.595 -11.886 1.00 96.56 91 GLY A CA 1
ATOM 610 C C . GLY A 1 91 ? 9.861 -15.978 -12.059 1.00 96.56 91 GLY A C 1
ATOM 611 O O . GLY A 1 91 ? 9.136 -16.944 -12.289 1.00 96.56 91 GLY A O 1
ATOM 612 N N . ALA A 1 92 ? 11.176 -16.099 -11.859 1.00 96.88 92 ALA A N 1
ATOM 613 C CA . ALA A 1 92 ? 11.876 -17.379 -11.926 1.00 96.88 92 ALA A CA 1
ATOM 614 C C . ALA A 1 92 ? 11.384 -18.372 -10.859 1.00 96.88 92 ALA A C 1
ATOM 616 O O . ALA A 1 92 ? 11.140 -19.533 -11.177 1.00 96.88 92 ALA A O 1
ATOM 617 N N . LEU A 1 93 ? 11.186 -17.916 -9.616 1.00 96.81 93 LEU A N 1
ATOM 618 C CA . LEU A 1 93 ? 10.683 -18.758 -8.522 1.00 96.81 93 LEU A CA 1
ATOM 619 C C . LEU A 1 93 ? 9.217 -19.167 -8.712 1.00 96.81 93 LEU A C 1
ATOM 621 O O . LEU A 1 93 ? 8.838 -20.279 -8.351 1.00 96.81 93 LEU A O 1
ATOM 625 N N . ALA A 1 94 ? 8.392 -18.278 -9.266 1.00 95.56 94 ALA A N 1
ATOM 626 C CA . ALA A 1 94 ? 6.973 -18.530 -9.494 1.00 95.56 94 ALA A CA 1
ATOM 627 C C . ALA A 1 94 ? 6.687 -19.278 -10.810 1.00 95.56 94 ALA A C 1
ATOM 629 O O . ALA A 1 94 ? 5.563 -19.730 -11.013 1.00 95.56 94 ALA A O 1
ATOM 630 N N . GLY A 1 95 ? 7.666 -19.385 -11.716 1.00 96.38 95 GLY A N 1
ATOM 631 C CA . GLY A 1 95 ? 7.464 -19.937 -13.059 1.00 96.38 95 GLY A CA 1
ATOM 632 C C . GLY A 1 95 ? 6.611 -19.037 -13.960 1.00 96.38 95 GLY A C 1
ATOM 633 O O . GLY A 1 95 ? 5.900 -19.528 -14.834 1.00 96.38 95 GLY A O 1
ATOM 634 N N . VAL A 1 96 ? 6.646 -17.720 -13.738 1.00 96.81 96 VAL A N 1
ATOM 635 C CA . VAL A 1 96 ? 5.812 -16.729 -14.434 1.00 96.81 96 VAL A CA 1
ATOM 636 C C . VAL A 1 96 ? 6.696 -15.654 -15.068 1.00 96.81 96 VAL A C 1
ATOM 638 O O . VAL A 1 96 ? 7.783 -15.351 -14.579 1.00 96.81 96 VAL A O 1
ATOM 641 N N . SER A 1 97 ? 6.241 -15.048 -16.168 1.00 97.19 97 SER A N 1
ATOM 642 C CA . SER A 1 97 ? 7.004 -13.987 -16.827 1.00 97.19 97 SER A CA 1
ATOM 643 C C . SER A 1 97 ? 7.202 -12.766 -15.919 1.00 97.19 97 SER A C 1
ATOM 645 O O . SER A 1 97 ? 6.306 -12.347 -15.180 1.00 97.19 97 SER A O 1
ATOM 647 N N . GLN A 1 98 ? 8.378 -12.141 -16.032 1.00 96.06 98 GLN A N 1
ATOM 648 C CA . GLN A 1 98 ? 8.729 -10.926 -15.293 1.00 96.06 98 GLN A CA 1
ATOM 649 C C . GLN A 1 98 ? 7.698 -9.804 -15.498 1.00 96.06 98 GLN A C 1
ATOM 651 O O . GLN A 1 98 ? 7.396 -9.056 -14.572 1.00 96.06 98 GLN A O 1
ATOM 656 N N . VAL A 1 99 ? 7.120 -9.700 -16.700 1.00 97.25 99 VAL A N 1
ATOM 657 C CA . VAL A 1 99 ? 6.090 -8.699 -17.018 1.00 97.25 99 VAL A CA 1
ATOM 658 C C . VAL A 1 99 ? 4.854 -8.886 -16.141 1.00 97.25 99 VAL A C 1
ATOM 660 O O . VAL A 1 99 ? 4.396 -7.925 -15.528 1.00 97.25 99 VAL A O 1
ATOM 663 N N . VAL A 1 100 ? 4.342 -10.114 -16.029 1.00 97.44 100 VAL A N 1
ATOM 664 C CA . VAL A 1 100 ? 3.164 -10.409 -15.199 1.00 97.44 100 VAL A CA 1
ATOM 665 C C . VAL A 1 100 ? 3.453 -10.092 -13.733 1.00 97.44 100 VAL A C 1
ATOM 667 O O . VAL A 1 100 ? 2.644 -9.442 -13.077 1.00 97.44 100 VAL A O 1
ATOM 670 N N . VAL A 1 101 ? 4.634 -10.467 -13.240 1.00 97.38 101 VAL A N 1
ATOM 671 C CA . VAL A 1 101 ? 5.065 -10.177 -11.866 1.00 97.38 101 VAL A CA 1
ATOM 672 C C . VAL A 1 101 ? 5.084 -8.671 -11.582 1.00 97.38 101 VAL A C 1
ATOM 674 O O . VAL A 1 101 ? 4.548 -8.232 -10.562 1.00 97.38 101 VAL A O 1
ATOM 677 N N . ARG A 1 102 ? 5.630 -7.860 -12.497 1.00 97.75 102 ARG A N 1
ATOM 678 C CA . ARG A 1 102 ? 5.655 -6.394 -12.349 1.00 97.75 102 ARG A CA 1
ATOM 679 C C . ARG A 1 102 ? 4.259 -5.785 -12.389 1.00 97.75 102 ARG A C 1
ATOM 681 O O . ARG A 1 102 ? 3.978 -4.888 -11.600 1.00 97.75 102 ARG A O 1
ATOM 688 N N . VAL A 1 103 ? 3.384 -6.277 -13.268 1.00 98.25 103 VAL A N 1
ATOM 689 C CA . VAL A 1 103 ? 1.994 -5.804 -13.369 1.00 98.25 103 VAL A CA 1
ATOM 690 C C . VAL A 1 103 ? 1.226 -6.109 -12.086 1.00 98.25 103 VAL A C 1
ATOM 692 O O . VAL A 1 103 ? 0.582 -5.216 -11.540 1.00 98.25 103 VAL A O 1
ATOM 695 N N . VAL A 1 104 ? 1.332 -7.332 -11.564 1.00 97.81 104 VAL A N 1
ATOM 696 C CA . VAL A 1 104 ? 0.668 -7.725 -10.312 1.00 97.81 104 VAL A CA 1
ATOM 697 C C . VAL A 1 104 ? 1.221 -6.931 -9.128 1.00 97.81 104 VAL A C 1
ATOM 699 O O . VAL A 1 104 ? 0.444 -6.394 -8.338 1.00 97.81 104 VAL A O 1
ATOM 702 N N . GLY A 1 105 ? 2.546 -6.788 -9.029 1.00 97.75 105 GLY A N 1
ATOM 703 C CA . GLY A 1 105 ? 3.178 -5.965 -7.997 1.00 97.75 105 GLY A CA 1
ATOM 704 C C . GLY A 1 105 ? 2.721 -4.504 -8.061 1.00 97.75 105 GLY A C 1
ATOM 705 O O . GLY A 1 105 ? 2.352 -3.921 -7.041 1.00 97.75 105 GLY A O 1
ATOM 706 N N . GLY A 1 106 ? 2.657 -3.933 -9.266 1.00 98.06 106 GLY A N 1
ATOM 707 C CA . GLY A 1 106 ? 2.209 -2.560 -9.490 1.00 98.06 106 GLY A CA 1
ATOM 708 C C . GLY A 1 106 ? 0.736 -2.374 -9.138 1.00 98.06 106 GLY A C 1
ATOM 709 O O . GLY A 1 106 ? 0.383 -1.412 -8.459 1.00 98.06 106 GLY A O 1
ATOM 710 N N . ALA A 1 107 ? -0.116 -3.330 -9.515 1.00 98.31 107 ALA A N 1
ATOM 711 C CA . ALA A 1 107 ? -1.520 -3.339 -9.129 1.00 98.31 107 ALA A CA 1
ATOM 712 C C . ALA A 1 107 ? -1.674 -3.381 -7.603 1.00 98.31 107 ALA A C 1
ATOM 714 O O . ALA A 1 107 ? -2.423 -2.581 -7.051 1.00 98.31 107 ALA A O 1
ATOM 715 N N . MET A 1 108 ? -0.916 -4.233 -6.906 1.00 98.06 108 MET A N 1
ATOM 716 C CA . MET A 1 108 ? -0.906 -4.282 -5.439 1.00 98.06 108 MET A CA 1
ATOM 717 C C . MET A 1 108 ? -0.464 -2.956 -4.808 1.00 98.06 108 MET A C 1
ATOM 719 O O . MET A 1 108 ? -1.098 -2.485 -3.862 1.00 98.06 108 MET A O 1
ATOM 723 N N . ALA A 1 109 ? 0.579 -2.324 -5.348 1.00 97.88 109 ALA A N 1
ATOM 724 C CA . ALA A 1 109 ? 1.051 -1.024 -4.882 1.00 97.88 109 ALA A CA 1
ATOM 725 C C . ALA A 1 109 ? -0.013 0.069 -5.049 1.00 97.88 109 ALA A C 1
ATOM 727 O O . ALA A 1 109 ? -0.271 0.826 -4.116 1.00 97.88 109 ALA A O 1
ATOM 728 N N . VAL A 1 110 ? -0.671 0.127 -6.210 1.00 98.06 110 VAL A N 1
ATOM 729 C CA . VAL A 1 110 ? -1.749 1.090 -6.492 1.00 98.06 110 VAL A CA 1
ATOM 730 C C . VAL A 1 110 ? -2.971 0.817 -5.614 1.00 98.06 110 VAL A C 1
ATOM 732 O O . VAL A 1 110 ? -3.563 1.748 -5.061 1.00 98.06 110 VAL A O 1
ATOM 735 N N . LEU A 1 111 ? -3.330 -0.456 -5.440 1.00 98.31 111 LEU A N 1
ATOM 736 C CA . LEU A 1 111 ? -4.440 -0.865 -4.588 1.00 98.31 111 LEU A CA 1
ATOM 737 C C . LEU A 1 111 ? -4.222 -0.434 -3.141 1.00 98.31 111 LEU A C 1
ATOM 739 O O . LEU A 1 111 ? -5.152 0.071 -2.530 1.00 98.31 111 LEU A O 1
ATOM 743 N N . VAL A 1 112 ? -3.018 -0.575 -2.590 1.00 97.88 112 VAL A N 1
ATOM 744 C CA . VAL A 1 112 ? -2.746 -0.204 -1.192 1.00 97.88 112 VAL A CA 1
ATOM 745 C C . VAL A 1 112 ? -2.427 1.285 -1.033 1.00 97.88 112 VAL A C 1
ATOM 747 O O . VAL A 1 112 ? -2.852 1.898 -0.059 1.00 97.88 112 VAL A O 1
ATOM 750 N N . GLY A 1 113 ? -1.681 1.878 -1.963 1.00 97.12 113 GLY A N 1
ATOM 751 C CA . GLY A 1 113 ? -1.174 3.247 -1.850 1.00 97.12 113 GLY A CA 1
ATOM 752 C C . GLY A 1 113 ? -2.138 4.332 -2.331 1.00 97.12 113 GLY A C 1
ATOM 753 O O . GLY A 1 113 ? -2.002 5.477 -1.910 1.00 97.12 113 GLY A O 1
ATOM 754 N N . ALA A 1 114 ? -3.108 3.997 -3.189 1.00 97.19 114 ALA A N 1
ATOM 755 C CA . ALA A 1 114 ? -4.017 4.978 -3.786 1.00 97.19 114 ALA A CA 1
ATOM 756 C C . ALA A 1 114 ? -5.496 4.598 -3.638 1.00 97.19 114 ALA A C 1
ATOM 758 O O . ALA A 1 114 ? -6.282 5.376 -3.099 1.00 97.19 114 ALA A O 1
ATOM 759 N N . VAL A 1 115 ? -5.892 3.398 -4.075 1.00 98.12 115 VAL A N 1
ATOM 760 C CA . VAL A 1 115 ? -7.313 2.995 -4.089 1.00 98.12 115 VAL A CA 1
ATOM 761 C C . VAL A 1 115 ? -7.816 2.667 -2.682 1.00 98.12 115 VAL A C 1
ATOM 763 O O . VAL A 1 115 ? -8.868 3.145 -2.256 1.00 98.12 115 VAL A O 1
ATOM 766 N N . GLY A 1 116 ? -7.047 1.875 -1.943 1.00 97.31 116 GLY A N 1
ATOM 767 C CA . GLY A 1 116 ? -7.355 1.372 -0.609 1.00 97.31 116 GLY A CA 1
ATOM 768 C C . GLY A 1 116 ? -7.692 2.477 0.388 1.00 97.31 116 GLY A C 1
ATOM 769 O O . GLY A 1 116 ? -8.754 2.388 0.992 1.00 97.31 116 GLY A O 1
ATOM 770 N N . PRO A 1 117 ? -6.881 3.539 0.533 1.00 97.88 117 PRO A N 1
ATOM 771 C CA . PRO A 1 117 ? -7.168 4.663 1.421 1.00 97.88 117 PRO A CA 1
ATOM 772 C C . PRO A 1 117 ? -8.519 5.325 1.120 1.00 97.88 117 PRO A C 1
ATOM 774 O O . PRO A 1 117 ? -9.316 5.552 2.029 1.00 97.88 117 PRO A O 1
ATOM 777 N N . VAL A 1 118 ? -8.829 5.569 -0.159 1.00 98.06 118 VAL A N 1
ATOM 778 C CA . VAL A 1 118 ? -10.106 6.176 -0.575 1.00 98.06 118 VAL A CA 1
ATOM 779 C C . VAL A 1 118 ? -11.283 5.260 -0.238 1.00 98.06 118 VAL A C 1
ATOM 781 O O . VAL A 1 118 ? -12.279 5.705 0.337 1.00 98.06 118 VAL A O 1
ATOM 784 N N . VAL A 1 119 ? -11.174 3.970 -0.565 1.00 97.75 119 VAL A N 1
ATOM 785 C CA . VAL A 1 119 ? -12.219 2.976 -0.277 1.00 97.75 119 VAL A CA 1
ATOM 786 C C . VAL A 1 119 ? -12.408 2.801 1.232 1.00 97.75 119 VAL A C 1
ATOM 788 O O . VAL A 1 119 ? -13.544 2.810 1.709 1.00 97.75 119 VAL A O 1
ATOM 791 N N . ALA A 1 120 ? -11.310 2.701 1.980 1.00 96.62 120 ALA A N 1
ATOM 792 C CA . ALA A 1 120 ? -11.275 2.546 3.429 1.00 96.62 120 ALA A CA 1
ATOM 793 C C . ALA A 1 120 ? -11.949 3.725 4.136 1.00 96.62 120 ALA A C 1
ATOM 795 O O . ALA A 1 120 ? -12.801 3.508 4.996 1.00 96.62 120 ALA A O 1
ATOM 796 N N . TYR A 1 121 ? -11.647 4.958 3.721 1.00 97.19 121 TYR A N 1
ATOM 797 C CA . TYR A 1 121 ? -12.291 6.158 4.249 1.00 97.19 121 TYR A CA 1
ATOM 798 C C . TYR A 1 121 ? -13.802 6.158 3.997 1.00 97.19 121 TYR A C 1
ATOM 800 O O . TYR A 1 121 ? -14.592 6.299 4.930 1.00 97.19 121 TYR A O 1
ATOM 808 N N . ARG A 1 122 ? -14.229 5.932 2.747 1.00 96.88 122 ARG A N 1
ATOM 809 C CA . ARG A 1 122 ? -15.661 5.910 2.395 1.00 96.88 122 ARG A CA 1
ATOM 810 C C . ARG A 1 122 ? -16.419 4.799 3.111 1.00 96.88 122 ARG A C 1
ATOM 812 O O . ARG A 1 122 ? -17.609 4.934 3.389 1.00 96.88 122 ARG A O 1
ATOM 819 N N . TRP A 1 123 ? -15.768 3.667 3.351 1.00 95.50 123 TRP A N 1
ATOM 820 C CA . TRP A 1 123 ? -16.352 2.578 4.119 1.00 95.50 123 TRP A CA 1
ATOM 821 C C . TRP A 1 123 ? -16.459 2.933 5.607 1.00 95.50 123 TRP A C 1
ATOM 823 O O . TRP A 1 123 ? -17.527 2.743 6.184 1.00 95.50 123 TRP A O 1
ATOM 833 N N . ALA A 1 124 ? -15.414 3.527 6.189 1.00 95.62 124 ALA A N 1
ATOM 834 C CA . ALA A 1 124 ? -15.408 3.976 7.579 1.00 95.62 124 ALA A CA 1
ATOM 835 C C . ALA A 1 124 ? -16.519 4.998 7.863 1.00 95.62 124 ALA A C 1
ATOM 837 O O . ALA A 1 124 ? -17.269 4.819 8.819 1.00 95.62 124 ALA A O 1
ATOM 838 N N . VAL A 1 125 ? -16.673 6.011 7.001 1.00 96.38 125 VAL A N 1
ATOM 839 C CA . VAL A 1 125 ? -17.734 7.028 7.122 1.00 96.38 125 VAL A CA 1
ATOM 840 C C . VAL A 1 125 ? -19.114 6.375 7.111 1.00 96.38 125 VAL A C 1
ATOM 842 O O . VAL A 1 125 ? -19.871 6.545 8.060 1.00 96.38 125 VAL A O 1
ATOM 845 N N . ARG A 1 126 ? -19.408 5.534 6.109 1.00 95.19 126 ARG A N 1
ATOM 846 C CA . ARG A 1 126 ? -20.705 4.839 6.022 1.00 95.19 126 ARG A CA 1
ATOM 847 C C . ARG A 1 126 ? -20.985 3.953 7.233 1.00 95.19 126 ARG A C 1
ATOM 8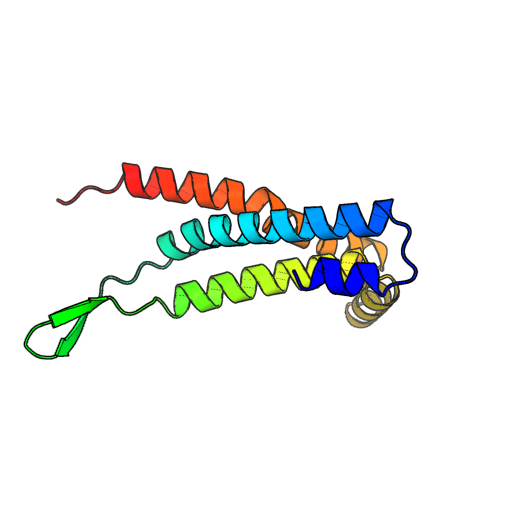49 O O . ARG A 1 126 ? -22.123 3.868 7.684 1.00 95.19 126 ARG A O 1
ATOM 856 N N . LYS A 1 127 ? -19.963 3.262 7.745 1.00 93.25 127 LYS A N 1
ATOM 857 C CA . LYS A 1 127 ? -20.114 2.386 8.911 1.00 93.25 127 LYS A CA 1
ATOM 858 C C . LYS A 1 127 ? -20.396 3.187 10.181 1.00 93.25 127 LYS A C 1
ATOM 860 O O . LYS A 1 127 ? -21.163 2.715 11.011 1.00 93.25 127 LYS A O 1
ATOM 865 N N . PHE A 1 128 ? -19.788 4.364 10.311 1.00 89.81 128 PHE A N 1
ATOM 866 C CA . PHE A 1 128 ? -20.015 5.273 11.427 1.00 89.81 128 PHE A CA 1
ATOM 867 C C . PHE A 1 128 ? -21.401 5.928 11.360 1.00 89.81 128 PHE A C 1
ATOM 869 O O . PHE A 1 128 ? -22.126 5.905 12.346 1.00 89.81 128 PHE A O 1
ATOM 876 N N . GLU A 1 129 ? -21.805 6.438 10.194 1.00 92.31 129 GLU A N 1
ATOM 877 C CA . GLU A 1 129 ? -23.129 7.046 9.981 1.00 92.31 129 GLU A CA 1
ATOM 878 C C . GLU A 1 129 ? -24.277 6.054 10.203 1.00 92.31 129 GLU A C 1
ATOM 880 O O . GLU A 1 129 ? -25.335 6.430 10.696 1.00 92.31 129 GLU A O 1
ATOM 885 N N . GLY A 1 130 ? -24.068 4.781 9.855 1.00 88.88 130 GLY A N 1
ATOM 886 C CA . GLY A 1 130 ? -25.044 3.713 10.069 1.00 88.88 130 GLY A CA 1
ATOM 887 C C . GLY A 1 130 ? -25.009 3.075 11.459 1.00 88.88 130 GLY A C 1
ATOM 888 O O . GLY A 1 130 ? -25.680 2.064 11.660 1.00 88.88 130 GLY A O 1
ATOM 889 N N . TYR A 1 131 ? -24.198 3.579 12.393 1.00 83.88 131 TYR A N 1
ATOM 890 C CA . TYR A 1 131 ? -24.115 3.023 13.741 1.00 83.88 131 TYR A CA 1
ATOM 891 C C . TYR A 1 131 ? -25.268 3.552 14.605 1.00 83.88 131 TYR A C 1
ATOM 893 O O . TYR A 1 131 ? -25.293 4.727 14.961 1.00 83.88 131 TYR A O 1
ATOM 901 N N . ALA A 1 132 ? -26.207 2.673 14.957 1.00 84.75 132 ALA A N 1
ATOM 902 C CA . ALA A 1 132 ? -27.282 2.945 15.907 1.00 84.75 132 ALA A CA 1
ATOM 903 C C . ALA A 1 132 ? -27.075 2.115 17.185 1.00 84.75 132 ALA A C 1
ATOM 905 O O . ALA A 1 132 ? -26.606 0.977 17.121 1.00 84.75 132 ALA A O 1
ATOM 906 N N . LEU A 1 133 ? -27.383 2.712 18.338 1.00 75.69 133 LEU A N 1
ATOM 907 C CA . LEU A 1 133 ? -27.470 2.026 19.624 1.00 75.69 133 LEU A CA 1
ATOM 908 C C . LEU A 1 133 ? -28.950 1.713 19.851 1.00 75.69 133 LEU A C 1
ATOM 910 O O . LEU A 1 133 ? -29.703 2.626 20.188 1.00 75.69 133 LEU A O 1
ATOM 914 N N . ASP A 1 134 ? -29.341 0.465 19.613 1.00 54.53 134 ASP A N 1
ATOM 915 C CA . ASP A 1 134 ? -30.633 -0.063 20.064 1.00 54.53 134 ASP A CA 1
ATOM 916 C C . ASP A 1 134 ? -30.515 -0.591 21.503 1.00 54.53 134 ASP A C 1
ATOM 918 O O . ASP A 1 134 ? -29.464 -1.203 21.825 1.00 54.53 134 ASP A O 1
#

Foldseek 3Di:
DVLLVVLVVDPDDPVVSVVSVVLVVLLVVLLVLLLLLLCLVQDFPDWDDDDDPDTDGDRRPNSVVVSVVLVVLLVQLCCLLPPQVNLVVVCVVVVHDSVVSNVRSVVSNCVSRPVSSVVSNVNSVVSVVPDDDD

Sequence (134 aa):
MATGAAAALSPLAPTDALALTAASALLVVAGTVLAVGVGVLFPRFGTVEVFRSREVTMPSKGAFAAYSLALLGGGVGAMVAAVEPVAGLVGALAGVSQVVVRVVGGAMAVLVGAVGPVVAYRWAVRKFEGYALD

pLDDT: mean 93.97, std 5.89, range [54.53, 98.31]

Organism: NCBI:txid3034025

Radius of gyration: 19.45 Å; chains: 1; bounding box: 54×37×58 Å

Secondary structure (DSSP,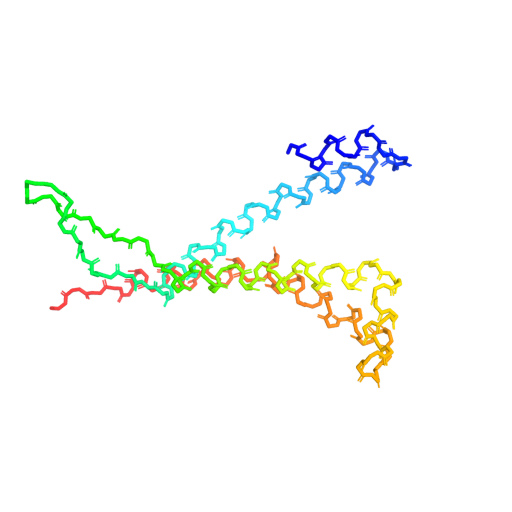 8-state):
-HHHHHHHHSS--HHHHHHHHHHHHHHHHHHHHHHHHHHHHS----EEEEETTEEEE---HHHHHHHHHHHHHHHHHHHHHH-HHHHHHHHHHHTS-HHHHHHHHHHHHHIIIIIHHHHHHHHHHHHHHT----